Protein AF-A0A5C6DZ96-F1 (afdb_monomer)

Structure (mmCIF, N/CA/C/O backbone):
data_AF-A0A5C6DZ96-F1
#
_entry.id   AF-A0A5C6DZ96-F1
#
loop_
_atom_site.group_PDB
_atom_site.id
_atom_site.type_symbol
_atom_site.label_atom_id
_atom_site.label_alt_id
_atom_site.label_comp_id
_atom_site.label_asym_id
_atom_site.label_entity_id
_atom_site.label_seq_id
_atom_site.pdbx_PDB_ins_code
_atom_site.Cartn_x
_atom_site.Cartn_y
_atom_site.Cartn_z
_atom_site.occupancy
_atom_site.B_iso_or_equiv
_atom_site.auth_seq_id
_atom_site.auth_comp_id
_atom_site.auth_asym_id
_atom_site.auth_atom_id
_atom_site.pdbx_PDB_model_num
ATOM 1 N N . MET A 1 1 ? -11.046 21.964 -35.951 1.00 49.66 1 MET A N 1
ATOM 2 C CA . MET A 1 1 ? -11.961 21.385 -34.947 1.00 49.66 1 MET A CA 1
ATOM 3 C C . MET A 1 1 ? -11.130 20.406 -34.130 1.00 49.66 1 MET A C 1
ATOM 5 O O . MET A 1 1 ? -10.670 19.424 -34.697 1.00 49.66 1 MET A O 1
ATOM 9 N N . LEU A 1 2 ? -10.776 20.753 -32.890 1.00 51.44 2 LEU A N 1
ATOM 10 C CA . LEU A 1 2 ? -9.979 19.876 -32.023 1.00 51.44 2 LEU A CA 1
ATOM 11 C C . LEU A 1 2 ? -10.868 18.708 -31.585 1.00 51.44 2 LEU A C 1
ATOM 13 O O . LEU A 1 2 ? -12.018 18.935 -31.209 1.00 51.44 2 LEU A O 1
ATOM 17 N N . LYS A 1 3 ? -10.368 17.476 -31.690 1.00 42.78 3 LYS A N 1
ATOM 18 C CA . LYS A 1 3 ? -11.093 16.303 -31.195 1.00 42.78 3 LYS A CA 1
ATOM 19 C C . LYS A 1 3 ? -11.211 16.369 -29.661 1.00 42.78 3 LYS A C 1
ATOM 21 O O . LYS A 1 3 ? -10.271 16.860 -29.031 1.00 42.78 3 LYS A O 1
ATOM 26 N N . PRO A 1 4 ? -12.321 15.903 -29.059 1.00 49.06 4 PRO A N 1
ATOM 27 C CA . PRO A 1 4 ? -12.448 15.792 -27.608 1.00 49.06 4 PRO A CA 1
ATOM 28 C C . PRO A 1 4 ? -11.315 14.942 -27.020 1.00 49.06 4 PRO A C 1
ATOM 30 O O . PRO A 1 4 ? -10.903 13.953 -27.627 1.00 49.06 4 PRO A O 1
ATOM 33 N N . TYR A 1 5 ? -10.824 15.332 -25.841 1.00 49.25 5 TYR A N 1
ATOM 34 C CA . TYR A 1 5 ? -9.733 14.666 -25.110 1.00 49.25 5 TYR A CA 1
ATOM 35 C C . TYR A 1 5 ? -9.966 13.154 -24.928 1.00 49.25 5 TYR A C 1
ATOM 37 O O . TYR A 1 5 ? -9.018 12.374 -24.944 1.00 49.25 5 TYR A O 1
ATOM 45 N N . ASP A 1 6 ? -11.231 12.736 -24.880 1.00 51.81 6 ASP A N 1
ATOM 46 C CA . ASP A 1 6 ? -11.642 11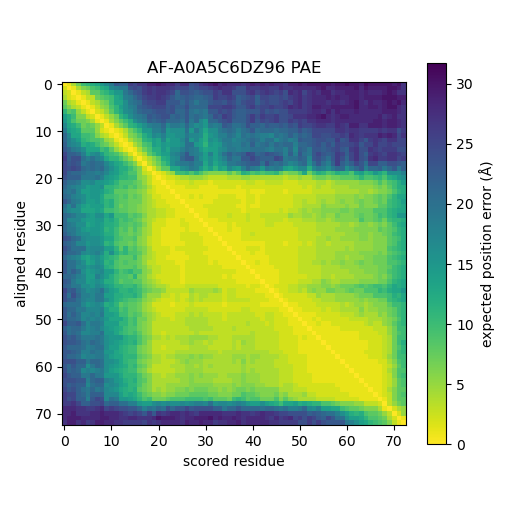.346 -24.681 1.00 51.81 6 ASP A CA 1
ATOM 47 C C . ASP A 1 6 ? -11.325 10.413 -25.871 1.00 51.81 6 ASP A C 1
ATOM 49 O O . ASP A 1 6 ? -11.316 9.195 -25.707 1.00 51.81 6 ASP A O 1
ATOM 53 N N . GLU A 1 7 ? -11.037 10.945 -27.068 1.00 52.75 7 GLU A N 1
ATOM 54 C CA . GLU A 1 7 ? -10.721 10.137 -28.263 1.00 52.75 7 GLU A CA 1
ATOM 55 C C . GLU A 1 7 ? -9.215 9.927 -28.496 1.00 52.75 7 GLU A C 1
ATOM 57 O O . GLU A 1 7 ? -8.823 9.200 -29.413 1.00 52.75 7 GLU A O 1
ATOM 62 N N . VAL A 1 8 ? -8.348 10.564 -27.702 1.00 50.56 8 VAL A N 1
ATOM 63 C CA . VAL A 1 8 ? -6.897 10.542 -27.918 1.00 50.56 8 VAL A CA 1
ATOM 64 C C . VAL A 1 8 ? -6.253 9.546 -26.950 1.00 50.56 8 VAL A C 1
ATOM 66 O O . VAL A 1 8 ? -5.791 9.902 -25.875 1.00 50.56 8 VAL A O 1
ATOM 69 N N . ASN A 1 9 ? -6.182 8.281 -27.367 1.00 46.53 9 ASN A N 1
ATOM 70 C CA . ASN A 1 9 ? -5.282 7.259 -26.806 1.00 46.53 9 ASN A CA 1
ATOM 71 C C . ASN A 1 9 ? -5.549 6.746 -25.379 1.00 46.53 9 ASN A C 1
ATOM 73 O O . ASN A 1 9 ? -4.634 6.182 -24.780 1.00 46.53 9 ASN A O 1
ATOM 77 N N . HIS A 1 10 ? -6.758 6.852 -24.827 1.00 49.66 10 HIS A N 1
ATOM 78 C CA . HIS A 1 10 ? -7.049 6.094 -23.608 1.00 49.66 10 HIS A CA 1
ATOM 79 C C . HIS A 1 10 ? -7.321 4.622 -23.964 1.00 49.66 10 HIS A C 1
ATOM 81 O O . HIS A 1 10 ? -8.290 4.346 -24.679 1.00 49.66 10 HIS A O 1
ATOM 87 N N . PRO A 1 11 ? -6.501 3.651 -23.497 1.00 48.50 11 PRO A N 1
ATOM 88 C CA . PRO A 1 11 ? -6.901 2.251 -23.557 1.00 48.50 11 PRO A CA 1
ATOM 89 C C . PRO A 1 11 ? -8.253 2.117 -22.846 1.00 48.50 11 PRO A C 1
ATOM 91 O O . PRO A 1 11 ? -8.511 2.877 -21.906 1.00 48.50 11 PRO A O 1
ATOM 94 N N . PRO A 1 12 ? -9.133 1.193 -23.277 1.00 51.25 12 PRO A N 1
ATOM 95 C CA . PRO A 1 12 ? -10.414 1.001 -22.619 1.00 51.25 12 PRO A CA 1
ATOM 96 C C . PRO A 1 12 ? -10.144 0.798 -21.132 1.00 51.25 12 PRO A C 1
ATOM 98 O O . PRO A 1 12 ? -9.524 -0.197 -20.752 1.00 51.25 12 PRO A O 1
ATOM 101 N N . VAL A 1 13 ? -10.564 1.762 -20.302 1.00 55.50 13 VAL A N 1
ATOM 102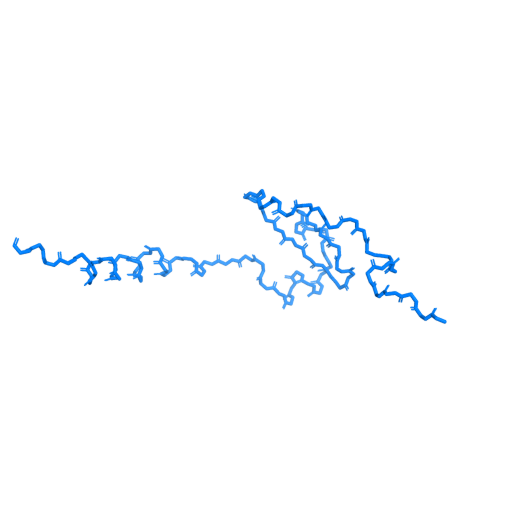 C CA . VAL A 1 13 ? -10.541 1.588 -18.852 1.00 55.50 13 VAL A CA 1
ATOM 103 C C . VAL A 1 13 ? -11.290 0.284 -18.603 1.00 55.50 13 VAL A C 1
ATOM 105 O O . VAL A 1 13 ? -12.455 0.177 -19.008 1.00 55.50 13 VAL A O 1
ATOM 108 N N . PRO A 1 14 ? -10.640 -0.757 -18.045 1.00 54.56 14 PRO A N 1
ATOM 109 C CA . PRO A 1 14 ? -11.350 -1.967 -17.687 1.00 54.56 14 PRO A CA 1
ATOM 110 C C . PRO A 1 14 ? -12.538 -1.501 -16.864 1.00 54.56 14 PRO A C 1
ATOM 112 O O . PRO A 1 14 ? -12.336 -0.718 -15.932 1.00 54.56 14 PRO A O 1
ATOM 115 N N . LYS A 1 15 ? -13.764 -1.889 -17.249 1.00 55.31 15 LYS A N 1
ATOM 116 C CA . LYS A 1 15 ? -14.944 -1.631 -16.418 1.00 55.31 15 LYS A CA 1
ATOM 117 C C . LYS A 1 15 ? -14.520 -2.014 -15.014 1.00 55.31 15 LYS A C 1
ATOM 119 O O . LYS A 1 15 ? -14.152 -3.172 -14.826 1.00 55.31 15 LYS A O 1
ATOM 124 N N . LEU A 1 16 ? -14.431 -1.026 -14.124 1.00 54.09 16 LEU A N 1
ATOM 125 C CA . LEU A 1 16 ? -13.766 -1.139 -12.833 1.00 54.09 16 LEU A CA 1
ATOM 126 C C . LEU A 1 16 ? -14.646 -2.014 -11.934 1.00 54.09 16 LEU A C 1
ATOM 128 O O . LEU A 1 16 ? -15.274 -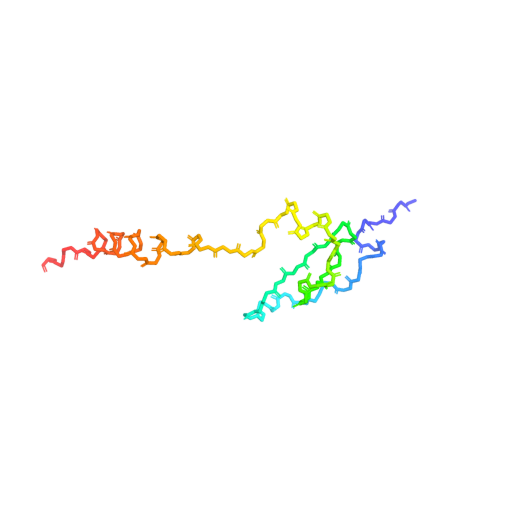1.557 -10.990 1.00 54.09 16 LEU A O 1
ATOM 132 N N . GLY A 1 17 ? -14.756 -3.296 -12.275 1.00 45.72 17 GLY A N 1
ATOM 133 C CA . GLY A 1 17 ? -15.002 -4.324 -11.305 1.00 45.72 17 GLY A CA 1
ATOM 134 C C . GLY A 1 17 ? -13.805 -4.220 -10.392 1.00 45.72 17 GLY A C 1
ATOM 135 O O . GLY A 1 17 ? -12.687 -4.557 -10.788 1.00 45.72 17 GLY A O 1
ATOM 136 N N . HIS A 1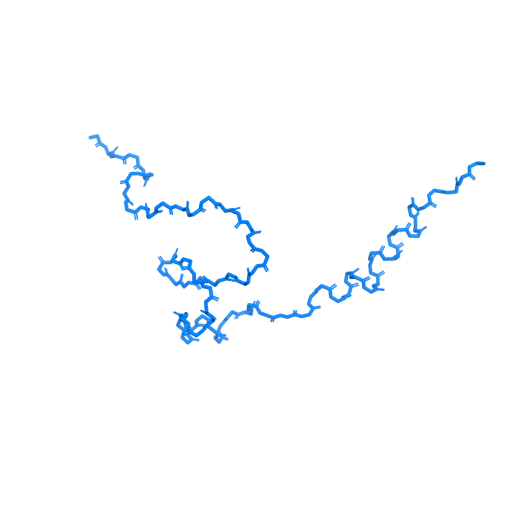 18 ? -14.031 -3.676 -9.206 1.00 55.72 18 HIS A N 1
ATOM 137 C CA . HIS A 1 18 ? -13.186 -3.930 -8.061 1.00 55.72 18 HIS A CA 1
ATOM 138 C C . HIS A 1 18 ? -13.206 -5.446 -7.851 1.00 55.72 18 HIS A C 1
ATOM 140 O O . HIS A 1 18 ? -13.944 -5.971 -7.031 1.00 55.72 18 HIS A O 1
ATOM 146 N N . ALA A 1 19 ? -12.464 -6.184 -8.675 1.00 58.16 19 ALA A N 1
ATOM 147 C CA . ALA A 1 19 ? -11.947 -7.458 -8.247 1.00 58.16 19 ALA A CA 1
ATOM 148 C C . ALA A 1 19 ? -11.198 -7.115 -6.962 1.00 58.16 19 ALA A C 1
ATOM 150 O O . ALA A 1 19 ? -10.389 -6.1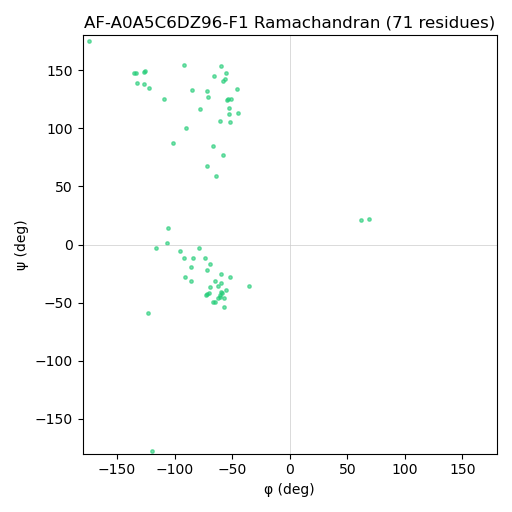86 -6.993 1.00 58.16 19 ALA A O 1
ATOM 151 N N . ASP A 1 20 ? -11.536 -7.773 -5.857 1.00 79.25 20 ASP A N 1
ATOM 152 C CA . ASP A 1 20 ? -10.950 -7.587 -4.526 1.00 79.25 20 ASP A CA 1
ATOM 153 C C . ASP A 1 20 ? -9.457 -7.977 -4.526 1.00 79.25 20 ASP A C 1
ATOM 155 O O . ASP A 1 20 ? -9.013 -8.905 -3.853 1.00 79.25 20 ASP A O 1
ATOM 159 N N . ARG A 1 21 ? -8.670 -7.313 -5.373 1.00 84.19 21 ARG A N 1
ATOM 160 C CA . ARG A 1 21 ? -7.274 -7.578 -5.681 1.00 84.19 21 ARG A CA 1
ATOM 161 C C . ARG A 1 21 ? -6.492 -6.264 -5.686 1.00 84.19 21 ARG A C 1
ATOM 163 O O . ARG A 1 21 ? -7.040 -5.233 -6.083 1.00 84.19 21 ARG A O 1
ATOM 170 N N . PRO A 1 22 ? -5.209 -6.290 -5.294 1.00 90.62 22 PRO A N 1
ATOM 171 C CA . PRO A 1 22 ? -4.358 -5.107 -5.324 1.00 90.62 22 PRO A CA 1
ATOM 172 C C . PRO A 1 22 ? -4.244 -4.490 -6.723 1.00 90.62 22 PRO A C 1
ATOM 174 O O . PRO A 1 22 ? -4.121 -5.209 -7.714 1.00 90.62 22 PRO A O 1
ATOM 177 N N . LEU A 1 23 ? -4.253 -3.157 -6.784 1.00 91.38 23 LEU A N 1
ATOM 178 C CA . LEU A 1 23 ? -4.081 -2.363 -7.999 1.00 91.38 23 LEU A CA 1
ATOM 179 C C . LEU A 1 23 ? -2.890 -1.420 -7.825 1.00 91.38 23 LEU A C 1
ATOM 181 O O . LEU A 1 23 ? -2.776 -0.727 -6.814 1.00 91.38 23 LEU A O 1
ATOM 185 N N . TYR A 1 24 ? -2.042 -1.361 -8.843 1.00 93.25 24 TYR A N 1
ATOM 186 C CA . TYR A 1 24 ? -0.841 -0.542 -8.887 1.00 93.25 24 TYR A CA 1
ATOM 187 C C . TYR A 1 24 ? -0.854 0.337 -10.139 1.00 93.25 24 TYR A C 1
ATOM 189 O O . TYR A 1 24 ? -1.409 -0.034 -11.175 1.00 93.25 24 TYR A O 1
ATOM 197 N N . LEU A 1 25 ? -0.237 1.510 -10.032 1.00 93.12 25 LEU A N 1
ATOM 198 C CA . LEU A 1 25 ? -0.162 2.512 -11.094 1.00 93.12 25 LEU A CA 1
ATOM 199 C C . LEU A 1 25 ? 1.266 3.031 -11.218 1.00 93.12 25 LEU A C 1
ATOM 201 O O . LEU A 1 25 ? 1.967 3.151 -10.215 1.00 93.12 25 LEU A O 1
ATOM 205 N N . ASP A 1 26 ? 1.663 3.384 -12.436 1.00 94.38 26 ASP A N 1
ATOM 206 C CA . ASP A 1 26 ? 2.916 4.088 -12.704 1.00 94.38 26 ASP A CA 1
ATOM 207 C C . ASP A 1 26 ? 2.665 5.447 -13.375 1.00 94.38 26 ASP A C 1
ATOM 209 O O . ASP A 1 26 ? 1.521 5.866 -13.554 1.00 94.38 26 ASP A O 1
ATOM 213 N N . ARG A 1 27 ? 3.733 6.174 -13.724 1.00 93.25 27 ARG A N 1
ATOM 214 C CA . ARG A 1 27 ? 3.666 7.487 -14.391 1.00 93.25 27 ARG A CA 1
ATOM 215 C C . ARG A 1 27 ? 2.949 7.454 -15.738 1.00 93.25 27 ARG A C 1
ATOM 217 O O . ARG A 1 27 ? 2.426 8.479 -16.162 1.00 93.25 27 ARG A O 1
ATOM 224 N N . ASP A 1 28 ? 2.932 6.299 -16.386 1.00 93.81 28 ASP A N 1
ATOM 225 C CA . ASP A 1 28 ? 2.245 6.065 -17.656 1.00 93.81 28 ASP A CA 1
ATOM 226 C C . ASP A 1 28 ? 0.732 5.856 -17.509 1.00 93.81 28 ASP A C 1
ATOM 228 O O . ASP A 1 28 ? 0.030 5.762 -18.509 1.00 93.81 28 ASP A O 1
ATOM 232 N N . SER A 1 29 ? 0.212 5.841 -16.277 1.00 90.62 29 SER A N 1
ATOM 233 C CA . SER A 1 29 ? -1.210 5.632 -15.984 1.00 90.62 29 SER A CA 1
ATOM 234 C C . SER A 1 29 ? -1.757 4.272 -16.437 1.00 90.62 29 SER A C 1
ATOM 236 O O . SER A 1 29 ? -2.971 4.108 -16.564 1.00 90.62 29 SER A O 1
ATOM 238 N N . GLU A 1 30 ? -0.896 3.271 -16.638 1.00 90.62 30 GLU A N 1
ATOM 239 C CA . GLU A 1 30 ? -1.342 1.907 -16.914 1.00 90.62 30 GLU A CA 1
ATOM 240 C C . GLU A 1 30 ? -1.629 1.135 -15.620 1.00 90.62 30 GLU A C 1
ATOM 242 O O . GLU A 1 30 ? -0.814 1.094 -14.690 1.00 90.62 30 GLU A O 1
ATOM 247 N N . PHE A 1 31 ? -2.784 0.467 -15.585 1.00 89.81 31 PHE A N 1
ATOM 248 C CA . PHE A 1 31 ? -3.179 -0.403 -14.481 1.00 89.81 31 PHE A CA 1
ATOM 249 C C . PHE A 1 31 ? -2.348 -1.684 -14.447 1.00 89.81 31 PHE A C 1
ATOM 251 O O . PHE A 1 31 ? -2.302 -2.442 -15.417 1.00 89.81 31 PHE A O 1
ATOM 258 N N . ARG A 1 32 ? -1.757 -1.972 -13.288 1.00 91.06 32 ARG A N 1
ATOM 259 C CA . ARG A 1 32 ? -0.961 -3.177 -13.038 1.00 91.06 32 ARG A CA 1
ATOM 260 C C . ARG A 1 32 ? -1.476 -3.899 -11.799 1.00 91.06 32 ARG A C 1
ATOM 262 O O . ARG A 1 32 ? -1.970 -3.275 -10.868 1.00 91.06 32 ARG A O 1
ATOM 269 N N . TYR A 1 33 ? -1.354 -5.222 -11.790 1.00 91.88 33 TYR A N 1
ATOM 270 C CA . TYR A 1 33 ? -1.814 -6.078 -10.683 1.00 91.88 33 TYR A CA 1
ATOM 271 C C . TYR A 1 33 ? -0.669 -6.826 -9.991 1.00 91.88 33 TYR A C 1
ATOM 273 O O . TYR A 1 33 ? -0.890 -7.510 -8.999 1.00 91.88 33 TYR A O 1
ATOM 281 N N . ASP A 1 34 ? 0.553 -6.673 -10.502 1.00 92.88 34 ASP A N 1
ATOM 282 C CA . ASP A 1 34 ? 1.786 -7.116 -9.861 1.00 92.88 34 ASP A CA 1
ATOM 283 C C . ASP A 1 34 ? 2.564 -5.882 -9.397 1.00 92.88 34 ASP A C 1
ATOM 285 O O . ASP A 1 34 ? 2.861 -4.984 -10.190 1.00 92.88 34 ASP A O 1
ATOM 289 N N . TYR A 1 35 ? 2.908 -5.845 -8.113 1.00 93.50 35 TYR A N 1
ATOM 290 C CA . TYR A 1 35 ? 3.717 -4.783 -7.526 1.00 93.50 35 TYR A CA 1
ATOM 291 C C . TYR A 1 35 ? 5.098 -4.677 -8.187 1.00 93.50 35 TYR A C 1
ATOM 293 O O . TYR A 1 35 ? 5.644 -3.585 -8.344 1.00 93.50 35 TYR A O 1
ATOM 301 N N . ASN A 1 36 ? 5.669 -5.795 -8.638 1.00 95.50 36 ASN A N 1
ATOM 302 C CA . ASN A 1 36 ? 6.977 -5.796 -9.286 1.00 95.50 36 ASN A CA 1
ATOM 303 C C . ASN A 1 36 ? 6.950 -5.215 -10.708 1.00 95.50 36 ASN A C 1
ATOM 305 O O . ASN A 1 36 ? 8.011 -4.909 -11.256 1.00 95.50 36 ASN A O 1
ATOM 309 N N . ALA A 1 37 ? 5.761 -5.000 -11.277 1.00 95.88 37 ALA A N 1
ATOM 310 C CA . ALA A 1 37 ? 5.593 -4.431 -12.608 1.00 95.88 37 ALA A CA 1
ATOM 311 C C . ALA A 1 37 ? 5.624 -2.889 -12.639 1.00 95.88 37 ALA A C 1
ATOM 313 O O . ALA A 1 37 ? 5.713 -2.325 -13.725 1.00 95.88 37 ALA A O 1
ATOM 314 N N . ILE A 1 38 ? 5.560 -2.201 -11.489 1.00 95.69 38 ILE A N 1
ATOM 315 C CA . ILE A 1 38 ? 5.736 -0.735 -11.410 1.00 95.69 38 ILE A CA 1
ATOM 316 C C . ILE A 1 38 ? 7.197 -0.350 -11.145 1.00 95.69 38 ILE A C 1
ATOM 318 O O . ILE A 1 38 ? 7.964 -1.112 -10.561 1.00 95.69 38 ILE A O 1
ATOM 322 N N . SER A 1 39 ? 7.597 0.849 -11.550 1.00 96.12 39 SER A N 1
ATOM 323 C CA . SER A 1 39 ? 8.954 1.373 -11.414 1.00 96.12 39 SER A CA 1
ATOM 324 C C . SER A 1 39 ? 9.434 1.440 -9.961 1.00 96.12 39 SER A C 1
ATOM 326 O O . SER A 1 39 ? 8.660 1.601 -9.013 1.00 96.12 39 SER A O 1
ATOM 328 N N . TYR A 1 40 ? 10.758 1.374 -9.774 1.00 95.88 40 TYR A N 1
ATOM 329 C CA . TYR A 1 40 ? 11.374 1.524 -8.453 1.00 95.88 40 TYR A CA 1
ATOM 330 C C . TYR A 1 40 ? 10.970 2.841 -7.777 1.00 95.88 40 TYR A C 1
ATOM 332 O O . TYR A 1 40 ? 10.686 2.856 -6.580 1.00 95.88 40 TYR A O 1
ATOM 340 N N . GLU A 1 41 ? 10.885 3.928 -8.546 1.00 95.50 41 GLU A N 1
ATOM 341 C CA . GLU A 1 41 ? 10.468 5.242 -8.055 1.00 95.50 41 GLU A CA 1
ATOM 342 C C . GLU A 1 41 ? 9.062 5.200 -7.435 1.00 95.50 41 GLU A C 1
ATOM 344 O O . GLU A 1 41 ? 8.822 5.795 -6.385 1.00 95.50 41 GLU A O 1
ATOM 349 N N . ARG A 1 42 ? 8.116 4.487 -8.056 1.00 95.50 42 ARG A N 1
ATOM 350 C CA . ARG A 1 42 ? 6.766 4.314 -7.504 1.00 95.50 42 ARG A CA 1
ATOM 351 C C . ARG A 1 42 ? 6.736 3.373 -6.316 1.00 95.50 42 ARG A C 1
ATOM 353 O O . ARG A 1 42 ? 6.122 3.724 -5.317 1.00 95.50 42 ARG A O 1
ATOM 360 N N . ARG A 1 43 ? 7.440 2.241 -6.383 1.00 94.50 43 ARG A N 1
ATOM 361 C CA . ARG A 1 43 ? 7.516 1.277 -5.271 1.00 94.50 43 ARG A CA 1
ATOM 362 C C . ARG A 1 43 ? 8.098 1.880 -3.995 1.00 94.50 43 ARG A C 1
ATOM 364 O O . ARG A 1 43 ? 7.645 1.577 -2.902 1.00 94.50 43 ARG A O 1
ATOM 371 N N . SER A 1 44 ? 9.135 2.699 -4.130 1.00 91.94 44 SER A N 1
ATOM 372 C CA . SER A 1 44 ? 9.836 3.282 -2.980 1.00 91.94 44 SER A CA 1
ATOM 373 C C . SER A 1 44 ? 9.269 4.633 -2.548 1.00 91.94 44 SER A C 1
ATOM 375 O O . SER A 1 44 ? 9.361 4.978 -1.375 1.00 91.94 44 SER A O 1
ATOM 377 N N . GLY A 1 45 ? 8.678 5.397 -3.474 1.00 91.44 45 GLY A N 1
ATOM 378 C CA . GLY A 1 45 ? 8.140 6.729 -3.195 1.00 91.44 45 GLY A CA 1
ATOM 379 C C . GLY A 1 45 ? 6.662 6.766 -2.804 1.00 91.44 45 GLY A C 1
ATOM 380 O O . GLY A 1 45 ? 6.193 7.823 -2.392 1.00 91.44 45 GLY A O 1
ATOM 381 N N . HIS A 1 46 ? 5.916 5.667 -2.960 1.00 89.19 46 HIS A N 1
ATOM 382 C CA . HIS A 1 46 ? 4.493 5.591 -2.615 1.00 89.19 46 HIS A CA 1
ATOM 383 C C . HIS A 1 46 ? 4.181 4.336 -1.801 1.00 89.19 46 HIS A C 1
ATOM 385 O O . HIS A 1 46 ? 4.634 3.235 -2.107 1.00 89.19 46 HIS A O 1
ATOM 391 N N . THR A 1 47 ? 3.330 4.500 -0.792 1.00 91.38 47 THR A N 1
ATOM 392 C CA . THR A 1 47 ? 2.888 3.403 0.069 1.00 91.38 47 THR A CA 1
ATOM 393 C C . THR A 1 47 ? 1.63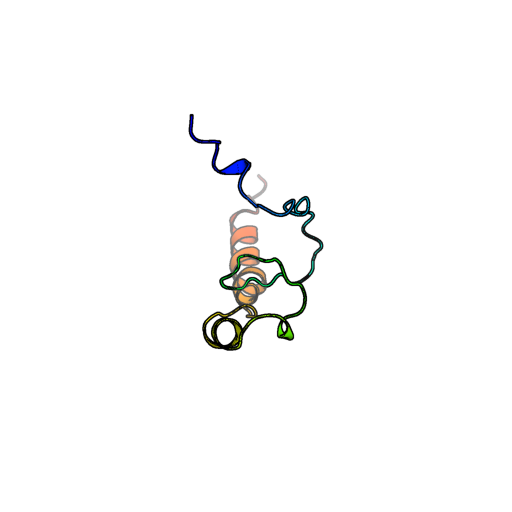1 2.757 -0.508 1.00 91.38 47 THR A C 1
ATOM 395 O O . THR A 1 47 ? 0.530 3.271 -0.330 1.00 91.38 47 THR A O 1
ATOM 398 N N . TYR A 1 48 ? 1.787 1.617 -1.186 1.00 91.81 48 TYR A N 1
ATOM 399 C CA . TYR A 1 48 ? 0.657 0.811 -1.685 1.00 91.81 48 TYR A CA 1
ATOM 400 C C . TYR A 1 48 ? 0.106 -0.177 -0.645 1.00 91.81 48 TYR A C 1
ATOM 402 O O . TYR A 1 48 ? -1.020 -0.654 -0.776 1.00 91.81 48 TYR A O 1
ATOM 410 N N . HIS A 1 49 ? 0.888 -0.493 0.390 1.00 92.69 49 HIS A N 1
ATOM 411 C CA . HIS A 1 49 ? 0.542 -1.464 1.426 1.00 92.69 49 HIS A CA 1
ATOM 412 C C . HIS A 1 49 ? 0.686 -0.841 2.812 1.00 92.69 49 HIS A C 1
ATOM 414 O O . HIS A 1 49 ? 1.663 -0.149 3.084 1.00 92.69 49 HIS A O 1
ATOM 420 N N . GLY A 1 50 ? -0.265 -1.111 3.704 1.00 92.44 50 GLY A N 1
ATOM 421 C CA . GLY A 1 50 ? -0.232 -0.599 5.070 1.00 92.44 50 GLY A CA 1
ATOM 422 C C . GLY A 1 50 ? -1.354 -1.164 5.933 1.00 92.44 50 GLY A C 1
ATOM 423 O O . GLY A 1 50 ? -2.231 -1.871 5.437 1.00 92.44 50 GLY A O 1
ATOM 424 N N . THR A 1 51 ? -1.335 -0.819 7.221 1.00 95.81 51 THR A N 1
ATOM 425 C CA . THR A 1 51 ? -2.303 -1.281 8.236 1.00 95.81 51 THR A CA 1
ATOM 426 C C . THR A 1 51 ? -3.307 -0.206 8.655 1.00 95.81 51 THR A C 1
ATOM 428 O O . THR A 1 51 ? -4.040 -0.377 9.610 1.00 95.81 51 THR A O 1
ATOM 431 N N . TRP A 1 52 ? -3.418 0.888 7.905 1.00 93.44 52 TRP A N 1
ATOM 432 C CA . TRP A 1 52 ? -4.469 1.910 7.996 1.00 93.44 52 TRP A CA 1
ATOM 433 C C . TRP A 1 52 ? -5.897 1.434 8.342 1.00 93.44 52 TRP A C 1
ATOM 435 O O . TRP A 1 52 ? -6.602 2.140 9.057 1.00 93.44 52 TRP A O 1
ATOM 445 N N . ALA A 1 53 ? -6.334 0.258 7.882 1.00 94.44 53 ALA A N 1
ATOM 446 C CA . ALA A 1 53 ? -7.649 -0.284 8.234 1.00 94.44 53 ALA A CA 1
ATOM 447 C C . ALA A 1 53 ? -7.751 -0.780 9.693 1.00 94.44 53 ALA A C 1
ATOM 449 O O . ALA A 1 53 ? -8.850 -0.855 10.233 1.00 94.44 53 ALA A O 1
ATOM 450 N N . GLU A 1 54 ? -6.632 -1.104 10.338 1.00 97.81 54 GLU A N 1
ATOM 451 C CA . GLU A 1 54 ? -6.553 -1.699 11.678 1.00 97.81 54 GLU A CA 1
ATOM 452 C C . GLU A 1 54 ? -7.254 -0.833 12.729 1.00 97.81 54 GLU A C 1
ATOM 454 O O . GLU A 1 54 ? -8.183 -1.297 13.384 1.00 97.81 54 GLU A O 1
ATOM 459 N N . SER A 1 55 ? -6.903 0.456 12.841 1.00 97.50 55 SER A N 1
ATOM 460 C CA . SER A 1 55 ? -7.528 1.336 13.841 1.00 97.50 55 SER A CA 1
ATOM 461 C C . SER A 1 55 ? -9.030 1.498 13.608 1.00 97.50 55 SER A C 1
ATOM 463 O O . SER A 1 55 ? -9.807 1.542 14.565 1.00 97.50 55 SER A O 1
ATOM 465 N N . VAL A 1 56 ? -9.438 1.533 12.337 1.00 97.31 56 VAL A N 1
ATOM 466 C CA . VAL A 1 56 ? -10.841 1.648 11.952 1.00 97.31 56 VAL A CA 1
ATOM 467 C C . VAL A 1 56 ? -11.610 0.410 12.395 1.00 97.31 56 VAL A C 1
ATOM 469 O O . VAL A 1 56 ? -12.649 0.538 13.037 1.00 97.31 56 VAL A O 1
ATOM 472 N N . LEU A 1 57 ? -11.099 -0.782 12.085 1.00 97.19 57 LEU A N 1
ATOM 473 C CA . LEU A 1 57 ? -11.766 -2.047 12.383 1.00 97.19 57 LEU A CA 1
ATOM 474 C C . LEU A 1 57 ? -11.782 -2.358 13.882 1.00 97.19 57 LEU A C 1
ATOM 476 O O . LEU A 1 57 ? -12.801 -2.810 14.403 1.00 97.19 57 LEU A O 1
ATOM 480 N N . GLU A 1 58 ? -10.677 -2.105 14.577 1.00 97.81 58 GLU A N 1
ATOM 481 C CA . GLU A 1 58 ? -10.514 -2.510 15.973 1.00 97.81 58 GLU A CA 1
ATOM 482 C C . GLU A 1 58 ? -11.076 -1.500 16.972 1.00 97.81 58 GLU A C 1
ATOM 484 O O . GLU A 1 58 ? -11.518 -1.886 18.054 1.00 97.81 58 GLU A O 1
ATOM 489 N N . LYS A 1 59 ? -11.049 -0.203 16.644 1.00 97.19 59 LYS A N 1
ATOM 490 C CA . LYS A 1 59 ? -11.336 0.866 17.614 1.00 97.19 59 LYS A CA 1
ATOM 491 C C . LYS A 1 59 ? -12.480 1.751 17.160 1.00 97.19 59 LYS A C 1
ATOM 493 O O . LYS A 1 59 ? -13.488 1.861 17.862 1.00 97.19 59 LYS A O 1
ATOM 498 N N . ASP A 1 60 ? -12.337 2.378 15.997 1.00 97.50 60 ASP A N 1
ATOM 499 C CA . ASP A 1 60 ? -13.242 3.456 15.599 1.00 97.50 60 ASP A CA 1
ATOM 500 C C . ASP A 1 60 ? -14.629 2.924 15.242 1.00 97.50 60 ASP A C 1
ATOM 502 O O . ASP A 1 60 ? -15.639 3.481 15.683 1.00 97.50 60 ASP A O 1
ATOM 506 N N . TYR A 1 61 ? -14.692 1.812 14.505 1.00 96.25 61 TYR A N 1
ATOM 507 C CA . TYR A 1 61 ? -15.951 1.201 14.099 1.00 96.25 61 TYR A CA 1
ATOM 508 C C . TYR A 1 61 ? -16.743 0.633 15.288 1.00 96.25 61 TYR A C 1
ATOM 510 O O . TYR A 1 61 ? -17.914 1.005 15.424 1.00 96.25 61 TYR A O 1
ATOM 518 N N . PRO A 1 62 ? -16.166 -0.175 16.205 1.00 96.50 62 PRO A N 1
ATOM 519 C CA . PRO A 1 62 ? -16.877 -0.606 17.408 1.00 96.50 62 PRO A CA 1
ATOM 520 C C . PRO A 1 62 ? -17.371 0.569 18.259 1.00 96.50 62 PRO A C 1
ATOM 522 O O . PRO A 1 62 ? -18.547 0.606 18.616 1.00 96.50 62 PRO A O 1
ATOM 525 N N . ARG A 1 63 ? -16.523 1.581 18.502 1.00 96.31 63 ARG A N 1
ATOM 526 C CA . ARG A 1 63 ? -16.895 2.773 19.282 1.00 96.31 63 ARG A CA 1
ATOM 527 C C . ARG A 1 63 ? -18.053 3.539 18.647 1.00 96.31 63 ARG A C 1
ATOM 529 O O . ARG A 1 63 ? -18.971 3.970 19.346 1.00 96.31 63 ARG A O 1
ATOM 536 N N . TRP A 1 64 ? -18.008 3.747 17.331 1.00 96.25 64 TRP A N 1
ATOM 537 C CA . TRP A 1 64 ? -19.095 4.392 16.597 1.00 96.25 64 TRP A CA 1
ATOM 538 C C . TRP A 1 64 ? -20.379 3.567 16.687 1.00 96.25 64 TRP A C 1
ATOM 540 O O . TRP A 1 64 ? -21.439 4.118 16.980 1.00 96.25 64 TRP A O 1
ATOM 550 N N . ARG A 1 65 ? -20.290 2.252 16.481 1.00 95.06 65 ARG A N 1
ATOM 551 C CA . ARG A 1 65 ? -21.444 1.354 16.535 1.00 95.06 65 ARG A CA 1
ATOM 552 C C . ARG A 1 65 ? -22.096 1.380 17.912 1.00 95.06 65 ARG A C 1
ATOM 554 O O . ARG A 1 65 ? -23.314 1.464 17.988 1.00 95.06 65 ARG A O 1
ATOM 561 N N . ASP A 1 66 ? -21.312 1.356 18.984 1.00 94.62 66 ASP A N 1
ATOM 562 C CA . ASP A 1 66 ? -21.839 1.353 20.351 1.00 94.62 66 ASP A CA 1
ATOM 563 C C . ASP A 1 66 ? -22.487 2.696 20.716 1.00 94.62 66 ASP A C 1
ATOM 565 O O . ASP A 1 66 ? -23.540 2.714 21.345 1.00 94.62 66 ASP A O 1
ATOM 569 N N . LYS A 1 67 ? -21.935 3.821 20.240 1.00 93.62 67 LYS A N 1
ATOM 570 C CA . LYS A 1 67 ? -22.547 5.152 20.405 1.00 93.62 67 LYS A CA 1
ATOM 571 C C . LYS A 1 67 ? -23.884 5.293 19.665 1.00 93.62 67 LYS A C 1
ATOM 573 O O . LYS A 1 67 ? -24.735 6.064 20.098 1.00 93.62 67 LYS A O 1
ATOM 578 N N . ASN A 1 68 ? -24.047 4.599 18.538 1.00 93.25 68 ASN A N 1
ATOM 579 C CA . ASN A 1 68 ? -25.216 4.719 17.659 1.00 93.25 68 ASN A CA 1
ATOM 580 C C . ASN A 1 68 ? -26.170 3.518 17.727 1.00 93.25 68 ASN A C 1
ATOM 582 O O . ASN A 1 68 ? -27.194 3.510 17.043 1.00 93.25 68 ASN A O 1
ATOM 586 N N . ARG A 1 69 ? -25.877 2.516 18.563 1.00 81.31 69 ARG A N 1
ATOM 587 C CA . ARG A 1 69 ? -26.864 1.549 19.046 1.00 81.31 69 ARG A CA 1
ATOM 588 C C . ARG A 1 69 ? -27.826 2.332 19.926 1.00 81.31 69 ARG A C 1
ATOM 590 O O . ARG A 1 69 ? -27.604 2.449 21.125 1.00 81.31 69 ARG A O 1
ATOM 597 N N . GLY A 1 70 ? -28.824 2.956 19.304 1.00 72.25 70 GLY A N 1
ATOM 598 C CA . GLY A 1 70 ? -29.835 3.724 20.014 1.00 72.25 70 GLY A CA 1
ATOM 599 C C . GLY A 1 70 ? -30.332 2.936 21.218 1.00 72.25 70 GLY A C 1
ATOM 600 O O . GLY A 1 70 ? -30.591 1.736 21.109 1.00 72.25 70 GLY A O 1
ATOM 601 N N . SER A 1 71 ? -30.420 3.607 22.364 1.00 62.88 71 SER A N 1
ATOM 602 C CA . SER A 1 71 ? -31.209 3.135 23.489 1.00 62.88 71 SER A CA 1
ATOM 603 C C . SER A 1 71 ? -32.599 2.837 22.943 1.00 62.88 71 SER A C 1
ATOM 605 O O . SER A 1 71 ? -33.329 3.760 22.580 1.00 62.88 71 SER A O 1
ATOM 607 N N . THR A 1 72 ? -32.929 1.559 22.786 1.00 55.78 72 THR A N 1
ATOM 608 C CA . THR A 1 72 ? -34.306 1.140 22.550 1.00 55.78 72 THR A CA 1
ATOM 609 C C . THR A 1 72 ? -35.149 1.751 23.678 1.00 55.78 72 THR A C 1
ATOM 611 O O . THR A 1 72 ? -34.758 1.570 24.836 1.00 55.78 72 THR A O 1
ATOM 614 N N . PRO A 1 73 ? -36.216 2.519 23.384 1.00 56.09 73 PRO A N 1
ATOM 615 C CA . PRO A 1 73 ? -37.211 2.876 24.390 1.00 56.09 73 PRO A CA 1
ATOM 616 C C . PRO A 1 73 ? -37.794 1.635 25.070 1.00 56.09 73 PRO A C 1
ATOM 618 O O . PRO A 1 73 ? -37.956 0.607 24.370 1.00 56.09 73 PRO A O 1
#

Solvent-accessible surface area (backbone atoms only — not comparable to full-atom values): 5046 Å² total; per-residue (Å²): 134,84,76,64,76,85,76,67,81,68,72,81,72,68,79,81,69,79,59,100,60,72,79,40,66,44,99,82,70,53,85,35,74,50,78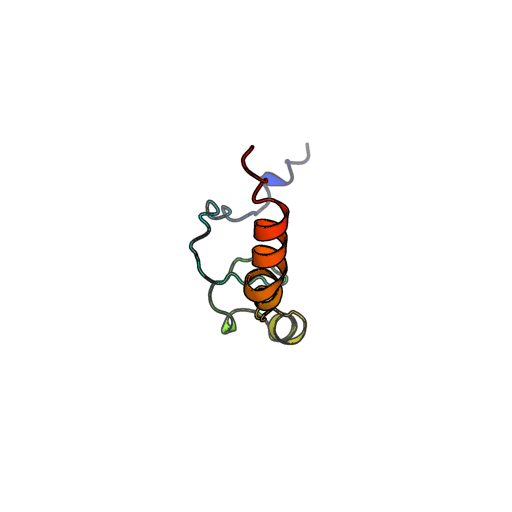,84,77,43,51,70,68,48,64,74,73,46,86,90,75,83,66,80,62,50,58,42,66,73,46,51,47,54,54,49,50,62,74,65,56,66,82,76,128

InterPro domains:
  IPR012669 Pectic acid lyase [PF09492] (19-56)

Secondary structure (DSSP, 8-state):
-PPPGGGSS----------S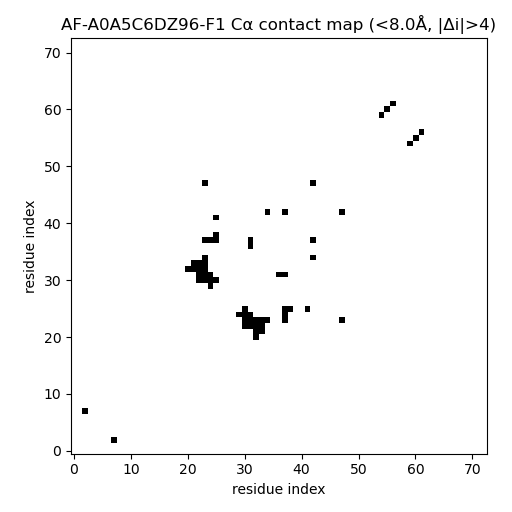S--EE-TT--EES-GGGS-HHHHHHS-----THHHIIIIIHHHHHHHHS----

Foldseek 3Di:
DDDPPVVPDDDPPPPPPPPVAQWDAEPVRDIDRDLVPYDPCPNVVDDSDDDVCVCVVPPVVVVVVVVPPDDDD

pLDDT: mean 80.65, std 19.3, range [42.78, 97.81]

Radius of gyration: 20.28 Å; Cα contacts (8 Å, |Δi|>4): 31; chains: 1; bounding box: 49×29×59 Å

Organism: NCBI:txid2528016

Mean predicted aligned error: 10.93 Å

Nearest PDB structures (foldseek):
  1r76-assembly1_A  TM=9.011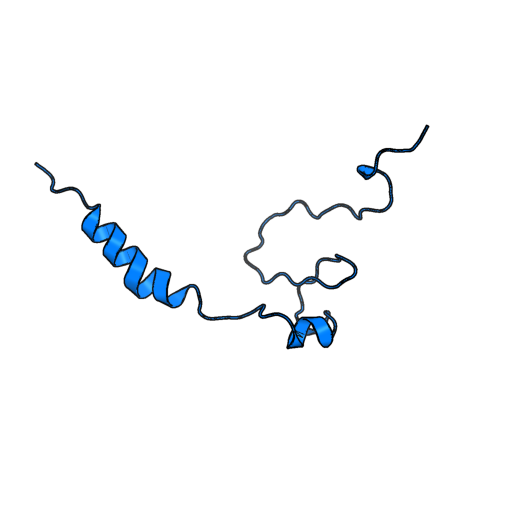E-01  e=3.566E-01  Niveispirillum irakense
  2rgr-assembly1_A-2  TM=3.113E-01  e=5.526E+00  Saccharomyces cerevisiae
  6a5p-assembly1_D  TM=1.781E-01  e=9.695E+00  Komagataella phaffii GS115

Sequence (73 aa):
MLKPYDEVNHPPVPKLGHADRPLYLDRDSEFRYDYNAISYERRSGHTYHGTWAESVLEKDYPRWRDKNRGSTP